Protein AF-A0A843E149-F1 (afdb_monomer_lite)

Radius of gyration: 18.18 Å; chains: 1; bounding box: 48×28×53 Å

Sequence (91 aa):
RQGETLCSKFISEVAEINARGMHSLVCAYNPDCVVLDGPLAREYADLLIGDFGGYLRMPEVCVTELDGNAPLLGAGAYAFSSILEGNCRAL

Secondary structure (DSSP, 8-state):
-HHHHHHHHHHHHHHHHHHHHHHHHHHHH--SEEEE-SHHHHHHHHHHS----SSSPPPEEEE-SSTT-HHHHHHHHHHHHHHHTT-----

Foldseek 3Di:
DVVVVVVLVVLVVQQVVVLVVQVVCCVVPVDQEDEDEDDCCVPPVVSRHHDNDDPDDHHHYYYDPCNRCVVVVVVVVVVVVCVVVVVDDDD

Structure (mmCIF, N/CA/C/O backbone):
data_AF-A0A843E149-F1
#
_entry.id   AF-A0A843E149-F1
#
loop_
_atom_site.group_PDB
_atom_site.id
_atom_site.type_symbol
_atom_site.label_atom_id
_atom_site.label_alt_id
_atom_site.label_comp_id
_atom_site.label_asym_id
_atom_site.label_entity_id
_atom_site.label_seq_id
_atom_site.pdbx_PDB_ins_code
_atom_site.Cartn_x
_atom_site.Cartn_y
_atom_site.Cartn_z
_atom_site.occupancy
_atom_site.B_iso_or_equiv
_atom_site.auth_seq_id
_atom_site.auth_comp_id
_atom_site.auth_asym_id
_atom_site.auth_atom_id
_atom_site.pdbx_PDB_model_num
ATOM 1 N N . ARG A 1 1 ? -11.100 -9.300 28.681 1.00 52.19 1 ARG A N 1
ATOM 2 C CA . ARG A 1 1 ? -11.805 -8.081 29.149 1.00 52.19 1 ARG A CA 1
ATOM 3 C C . ARG A 1 1 ? -10.957 -6.804 29.101 1.00 52.19 1 ARG A C 1
ATOM 5 O O . ARG A 1 1 ? -11.308 -5.969 28.292 1.00 52.19 1 ARG A O 1
ATOM 12 N N . GLN A 1 2 ? -9.872 -6.598 29.871 1.00 51.19 2 GLN A N 1
ATOM 13 C CA . GLN A 1 2 ? -9.047 -5.368 29.708 1.00 51.19 2 GLN A CA 1
ATOM 14 C C . GLN A 1 2 ? -8.114 -5.380 28.476 1.00 51.19 2 GLN A C 1
ATOM 16 O O . GLN A 1 2 ? -7.837 -4.328 27.913 1.00 51.19 2 GLN A O 1
ATOM 21 N N . GLY A 1 3 ? -7.654 -6.555 28.027 1.00 62.25 3 GLY A N 1
ATOM 22 C CA . GLY A 1 3 ? -6.819 -6.669 26.819 1.00 62.25 3 GLY A CA 1
ATOM 23 C C . GLY A 1 3 ? -7.569 -6.375 25.513 1.00 62.25 3 GLY A C 1
ATOM 24 O O . GLY A 1 3 ? -7.018 -5.741 24.622 1.00 62.25 3 GLY A O 1
ATOM 25 N N . GLU A 1 4 ? -8.849 -6.753 25.422 1.00 70.56 4 GLU A N 1
ATOM 26 C CA . GLU A 1 4 ? -9.687 -6.504 24.233 1.00 70.56 4 GLU A CA 1
ATOM 27 C C . GLU A 1 4 ? -9.889 -5.010 23.967 1.00 70.56 4 GLU A C 1
ATOM 29 O O . GLU A 1 4 ? -9.850 -4.574 22.820 1.00 70.56 4 GLU A O 1
ATOM 34 N N . THR A 1 5 ? -10.043 -4.202 25.018 1.00 82.81 5 THR A N 1
ATOM 35 C CA . THR A 1 5 ? -10.209 -2.750 24.887 1.00 82.81 5 THR A CA 1
ATOM 36 C C . THR A 1 5 ? -8.923 -2.036 24.491 1.00 82.81 5 THR A C 1
ATOM 38 O O . THR A 1 5 ? -9.000 -1.021 23.804 1.00 82.81 5 THR A O 1
ATOM 41 N N . LEU A 1 6 ? -7.747 -2.539 24.882 1.00 91.56 6 LEU A N 1
ATOM 42 C CA . LEU A 1 6 ? -6.474 -1.971 24.430 1.00 91.56 6 LEU A CA 1
ATOM 43 C C . LEU A 1 6 ? -6.196 -2.321 22.966 1.00 91.56 6 LEU A C 1
ATOM 45 O O . LEU A 1 6 ? -5.868 -1.428 22.190 1.00 91.56 6 LEU A O 1
ATOM 49 N N . CYS A 1 7 ? -6.375 -3.588 22.579 1.00 88.75 7 CYS A N 1
ATOM 50 C CA . CYS A 1 7 ? -6.190 -4.013 21.192 1.00 88.75 7 CYS A CA 1
ATOM 51 C C . CYS A 1 7 ? -7.139 -3.270 20.249 1.00 88.75 7 CYS A C 1
ATOM 53 O O . CYS A 1 7 ? -6.703 -2.760 19.225 1.00 88.75 7 CYS A O 1
ATOM 55 N N . SER A 1 8 ? -8.416 -3.138 20.617 1.00 88.25 8 SER A N 1
ATOM 56 C CA . SER A 1 8 ? -9.387 -2.397 19.807 1.00 88.25 8 SER A CA 1
ATOM 57 C C . SER A 1 8 ? -8.999 -0.925 19.636 1.00 88.25 8 SER A C 1
ATOM 59 O O . SER A 1 8 ? -9.059 -0.412 18.521 1.00 88.25 8 SER A O 1
ATOM 61 N N . LYS A 1 9 ? -8.530 -0.262 20.703 1.00 91.00 9 LYS A N 1
ATOM 62 C CA . LYS A 1 9 ? -8.020 1.114 20.608 1.00 91.00 9 LYS A CA 1
ATOM 63 C C . LYS A 1 9 ? -6.810 1.204 19.690 1.00 91.00 9 LYS A C 1
ATOM 65 O O . LYS A 1 9 ? -6.773 2.071 18.833 1.00 91.00 9 LYS A O 1
ATOM 70 N N . PHE A 1 10 ? -5.850 0.297 19.842 1.00 92.06 10 PHE A N 1
ATOM 71 C CA . PHE A 1 10 ? -4.661 0.280 18.997 1.00 92.06 10 PHE A CA 1
ATOM 72 C C . PHE A 1 10 ? -5.017 0.138 17.512 1.00 92.06 10 PHE A C 1
ATOM 74 O O . PHE A 1 10 ? -4.548 0.927 16.700 1.00 92.06 10 PHE A O 1
ATOM 81 N N . ILE A 1 11 ? -5.879 -0.823 17.165 1.00 90.88 11 ILE A N 1
ATOM 82 C CA . ILE A 1 11 ? -6.317 -1.026 15.779 1.00 90.88 11 ILE A CA 1
ATOM 83 C C . ILE A 1 11 ? -7.040 0.214 15.245 1.00 90.88 11 ILE A C 1
ATOM 85 O O . ILE A 1 11 ? -6.741 0.649 14.140 1.00 90.88 11 ILE A O 1
ATOM 89 N N . SER A 1 12 ? -7.916 0.832 16.044 1.00 90.38 12 SER A N 1
ATOM 90 C CA . SER A 1 12 ? -8.608 2.069 15.658 1.00 90.38 12 SER A CA 1
ATOM 91 C C . SER A 1 12 ? -7.637 3.208 15.333 1.00 90.38 12 SER A C 1
ATOM 93 O O . SER A 1 12 ? -7.811 3.891 14.329 1.00 90.38 12 SER A O 1
ATOM 95 N N . GLU A 1 13 ? -6.608 3.406 16.158 1.00 92.75 13 GLU A N 1
ATOM 96 C CA . GLU A 1 13 ? -5.602 4.454 15.944 1.00 92.75 13 GLU A CA 1
ATOM 97 C C . GLU A 1 13 ? -4.758 4.174 14.692 1.00 92.75 13 GLU A C 1
ATOM 99 O O . GLU A 1 13 ? -4.510 5.071 13.887 1.00 92.75 13 GLU A O 1
ATOM 104 N N . VAL A 1 14 ? -4.350 2.917 14.480 1.00 93.12 14 VAL A N 1
ATOM 105 C CA . VAL A 1 14 ? -3.613 2.514 13.271 1.00 93.12 14 VAL A CA 1
ATOM 106 C C . VAL A 1 14 ? -4.456 2.744 12.016 1.00 93.12 14 VAL A C 1
ATOM 108 O O . VAL A 1 14 ? -3.960 3.305 11.037 1.00 93.12 14 VAL A O 1
ATOM 111 N N . ALA A 1 15 ? -5.731 2.362 12.057 1.00 90.19 15 ALA A N 1
ATOM 112 C CA . ALA A 1 15 ? -6.667 2.552 10.961 1.00 90.19 15 ALA A CA 1
ATOM 113 C C . ALA A 1 15 ? -6.853 4.038 10.617 1.00 90.19 15 ALA A C 1
ATOM 115 O O . ALA A 1 15 ? -6.834 4.405 9.442 1.00 90.19 15 ALA A O 1
ATOM 116 N N . GLU A 1 16 ? -6.959 4.909 11.626 1.00 90.81 16 G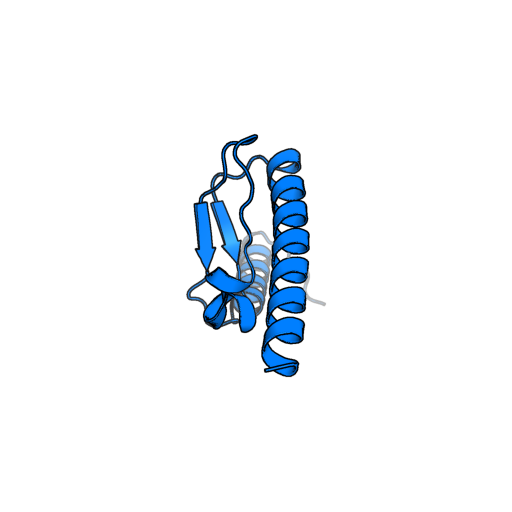LU A N 1
ATOM 117 C CA . GLU A 1 16 ? -7.075 6.356 11.426 1.00 90.81 16 GLU A CA 1
ATOM 118 C C . GLU A 1 16 ? -5.798 6.967 10.827 1.00 90.81 16 GLU A C 1
ATOM 120 O O . GLU A 1 16 ? -5.865 7.793 9.910 1.00 90.81 16 GLU A O 1
ATOM 125 N N . ILE A 1 17 ? -4.620 6.544 11.293 1.00 92.25 17 ILE A N 1
ATOM 126 C CA . ILE A 1 17 ? -3.335 6.989 10.736 1.00 92.25 17 ILE A CA 1
ATOM 127 C C . ILE A 1 17 ? -3.234 6.604 9.255 1.00 92.25 17 ILE A C 1
ATOM 129 O O . IL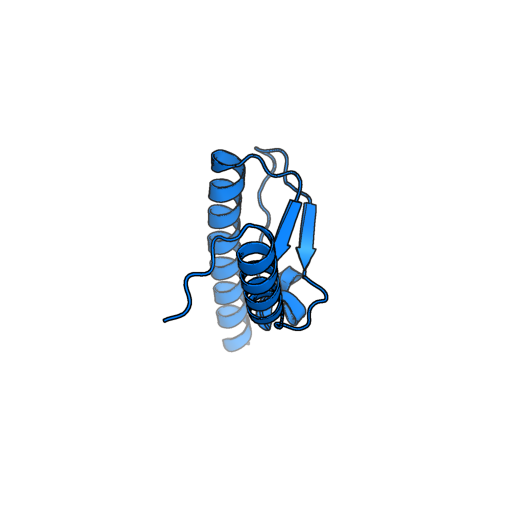E A 1 17 ? -2.918 7.454 8.416 1.00 92.25 17 ILE A O 1
ATOM 133 N N . ASN A 1 18 ? -3.559 5.355 8.919 1.00 92.19 18 ASN A N 1
ATOM 134 C CA . ASN A 1 18 ? -3.552 4.878 7.537 1.00 92.19 18 ASN A CA 1
ATOM 135 C C . ASN A 1 18 ? -4.586 5.620 6.678 1.00 92.19 18 ASN A C 1
ATOM 137 O O . ASN A 1 18 ? -4.284 5.988 5.541 1.00 92.19 18 ASN A O 1
ATOM 141 N N . ALA A 1 19 ? -5.764 5.933 7.230 1.00 89.75 19 ALA A N 1
ATOM 142 C CA . ALA A 1 19 ? -6.789 6.710 6.541 1.00 89.75 19 ALA A CA 1
ATOM 143 C C . ALA A 1 19 ? -6.315 8.124 6.163 1.00 89.75 19 ALA A C 1
ATOM 145 O O . ALA A 1 19 ? -6.552 8.593 5.044 1.00 89.75 19 ALA A O 1
ATOM 146 N N . ARG A 1 20 ? -5.581 8.796 7.057 1.00 90.25 20 ARG A N 1
ATOM 147 C CA . ARG A 1 20 ? -4.969 10.109 6.779 1.00 90.25 20 ARG A CA 1
ATOM 148 C C . ARG A 1 20 ? -3.832 10.016 5.756 1.00 90.25 20 ARG A C 1
ATOM 150 O O . ARG A 1 20 ? -3.696 10.895 4.899 1.00 90.25 20 ARG A O 1
ATOM 157 N N . GLY A 1 21 ? -3.036 8.947 5.813 1.00 91.25 21 GLY A N 1
ATOM 158 C CA . GLY A 1 21 ? -1.999 8.666 4.817 1.00 91.25 21 GLY A CA 1
ATOM 159 C C . GLY A 1 21 ? -2.590 8.501 3.416 1.00 91.25 21 GLY A C 1
ATOM 160 O O . GLY A 1 21 ? -2.138 9.142 2.469 1.00 91.25 21 GLY A O 1
ATOM 161 N N . MET A 1 22 ? -3.672 7.733 3.301 1.00 90.81 22 MET A N 1
ATOM 162 C CA . MET A 1 22 ? -4.384 7.530 2.039 1.00 90.81 22 MET A CA 1
ATOM 163 C C . MET A 1 22 ? -4.981 8.820 1.480 1.00 90.81 22 MET A C 1
ATOM 165 O O . MET A 1 22 ? -4.803 9.088 0.296 1.00 90.81 22 MET A O 1
ATOM 169 N N . HIS A 1 23 ? -5.592 9.675 2.306 1.00 91.00 23 HIS A N 1
ATOM 170 C CA . HIS A 1 23 ? -6.015 11.006 1.845 1.00 91.00 23 HIS A CA 1
ATOM 171 C C . HIS A 1 23 ? -4.865 11.815 1.265 1.00 91.00 23 HIS A C 1
ATOM 173 O O . HIS A 1 23 ? -5.027 12.473 0.243 1.00 91.00 23 HIS A O 1
ATOM 179 N N . SER A 1 24 ? -3.702 11.768 1.915 1.00 92.12 24 SER A N 1
ATOM 180 C CA . SER A 1 24 ? -2.526 12.495 1.442 1.00 92.12 24 SER A CA 1
ATOM 181 C C . SER A 1 24 ? -2.105 12.005 0.053 1.00 92.12 24 SER A C 1
ATOM 183 O O . SER A 1 24 ? -1.813 12.825 -0.816 1.00 92.12 24 SER A O 1
ATOM 185 N N . LEU A 1 25 ? -2.154 10.690 -0.192 1.00 92.94 25 LEU A N 1
ATOM 186 C CA . LEU A 1 25 ? -1.901 10.107 -1.513 1.00 92.94 25 LEU A CA 1
ATOM 187 C C . LEU A 1 25 ? -2.963 10.519 -2.540 1.00 92.94 25 LEU A C 1
ATOM 189 O O . LEU A 1 25 ? -2.613 10.907 -3.654 1.00 92.94 25 LEU A O 1
ATOM 193 N N . VAL A 1 26 ? -4.246 10.486 -2.168 1.00 92.56 26 VAL A N 1
ATOM 194 C CA . VAL A 1 26 ? -5.356 10.881 -3.050 1.00 92.56 26 VAL A CA 1
ATOM 195 C C . VAL A 1 26 ? -5.248 12.349 -3.450 1.00 92.56 26 VAL A C 1
ATOM 197 O O . VAL A 1 26 ? -5.324 12.664 -4.633 1.00 92.56 26 VAL A O 1
ATOM 200 N N . CYS A 1 27 ? -4.994 13.244 -2.496 1.00 92.56 27 CYS A N 1
ATOM 201 C CA . CYS A 1 27 ? -4.804 14.667 -2.765 1.00 92.56 27 CYS A CA 1
ATOM 202 C C . CYS A 1 27 ? -3.585 14.947 -3.654 1.00 92.56 27 CYS A C 1
ATOM 204 O O . CYS A 1 27 ? -3.631 15.861 -4.474 1.00 92.56 27 CYS A O 1
ATOM 206 N N . ALA A 1 28 ? -2.492 14.200 -3.477 1.00 95.88 28 ALA A N 1
ATOM 207 C CA . ALA A 1 28 ? -1.249 14.439 -4.206 1.00 95.88 28 ALA A CA 1
ATOM 208 C C . ALA A 1 28 ? -1.266 13.872 -5.633 1.00 95.88 28 ALA A C 1
ATOM 210 O O . ALA A 1 28 ? -0.710 14.491 -6.539 1.00 95.88 28 ALA A O 1
ATOM 211 N N . TYR A 1 29 ? -1.882 12.704 -5.829 1.00 95.88 29 TYR A N 1
ATOM 212 C CA . TYR A 1 29 ? -1.745 11.936 -7.069 1.00 95.88 29 TYR A CA 1
ATOM 213 C C . TYR A 1 29 ? -3.066 11.666 -7.798 1.00 95.88 29 TYR A C 1
ATOM 215 O O . TYR A 1 29 ? -3.013 11.278 -8.961 1.00 95.88 29 TYR A O 1
ATOM 223 N N . ASN A 1 30 ? -4.225 11.861 -7.153 1.00 94.38 30 ASN A N 1
ATOM 224 C CA . ASN A 1 30 ? -5.554 11.497 -7.666 1.00 94.38 30 ASN A CA 1
ATOM 225 C C . ASN A 1 30 ? -5.559 10.139 -8.410 1.00 94.38 30 ASN A C 1
ATOM 227 O O . ASN A 1 30 ? -5.886 10.091 -9.598 1.00 94.38 30 ASN A O 1
ATOM 231 N N . PRO A 1 31 ? -5.117 9.050 -7.752 1.00 95.44 31 PRO A N 1
ATOM 232 C CA . PRO A 1 31 ? -4.963 7.766 -8.414 1.00 95.44 31 PRO A CA 1
ATOM 233 C C . PRO A 1 31 ? -6.327 7.131 -8.702 1.00 95.44 31 PRO A C 1
ATOM 235 O O . PRO A 1 31 ? -7.286 7.336 -7.960 1.00 95.44 31 PRO A O 1
ATOM 238 N N . ASP A 1 32 ? -6.392 6.293 -9.735 1.00 95.25 32 ASP A N 1
ATOM 239 C CA . ASP A 1 32 ? -7.551 5.419 -9.955 1.00 95.25 32 ASP A CA 1
ATOM 240 C C . ASP A 1 32 ? -7.532 4.208 -9.004 1.00 95.25 32 ASP A C 1
ATOM 242 O O . ASP A 1 32 ? -8.584 3.723 -8.587 1.00 95.25 32 ASP A O 1
ATOM 246 N N . CYS A 1 33 ?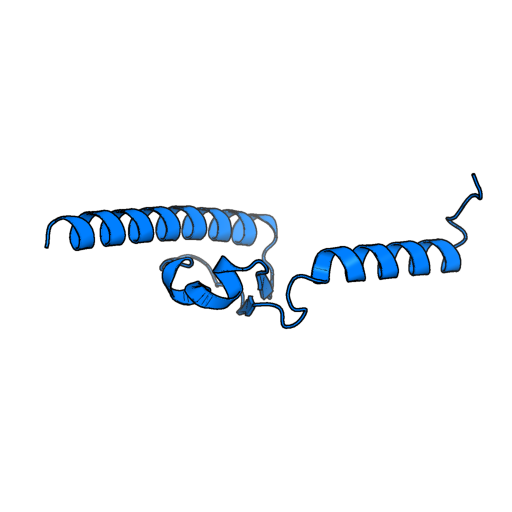 -6.334 3.742 -8.629 1.00 94.00 33 CYS A N 1
ATOM 247 C CA . CYS A 1 33 ? -6.121 2.572 -7.783 1.00 94.00 33 CYS A CA 1
ATOM 248 C C . CYS A 1 33 ? -4.900 2.747 -6.866 1.00 94.00 33 CYS A C 1
ATOM 250 O O . CYS A 1 33 ? -3.893 3.345 -7.255 1.00 94.00 33 CYS A O 1
ATOM 252 N N . VAL A 1 34 ? -4.984 2.195 -5.655 1.00 92.62 34 VAL A N 1
ATOM 253 C CA . VAL A 1 34 ? -3.872 2.029 -4.719 1.00 92.62 34 VAL A CA 1
ATOM 254 C C . VAL A 1 34 ? -3.700 0.546 -4.409 1.00 92.62 34 VAL A C 1
ATOM 256 O O . VAL A 1 34 ? -4.601 -0.102 -3.879 1.00 92.62 34 VAL A O 1
ATOM 259 N N . VAL A 1 35 ? -2.509 0.030 -4.709 1.00 93.31 35 VAL A N 1
ATOM 260 C CA . VAL A 1 35 ? -2.134 -1.358 -4.432 1.00 93.31 35 VAL A CA 1
ATOM 261 C C . VAL A 1 35 ? -1.361 -1.422 -3.121 1.00 93.31 35 VAL A C 1
ATOM 263 O O . VAL A 1 35 ? -0.361 -0.724 -2.946 1.00 93.31 35 VAL A O 1
ATOM 266 N N . LEU A 1 36 ? -1.803 -2.282 -2.213 1.00 92.00 36 LEU A N 1
ATOM 267 C CA . LEU A 1 36 ? -1.141 -2.568 -0.949 1.00 92.00 36 LEU A CA 1
ATOM 268 C C . LEU A 1 36 ? -0.401 -3.902 -1.023 1.00 92.00 36 LEU A C 1
ATOM 270 O O . LEU A 1 36 ? -0.847 -4.852 -1.665 1.00 92.00 36 LEU A O 1
ATOM 274 N N . ASP A 1 37 ? 0.724 -3.977 -0.324 1.00 91.25 37 ASP A N 1
ATOM 275 C CA . ASP A 1 37 ? 1.501 -5.201 -0.147 1.00 91.25 37 ASP A CA 1
ATOM 276 C C . ASP A 1 37 ? 2.016 -5.274 1.294 1.00 91.25 37 ASP A C 1
ATOM 278 O O . ASP A 1 37 ? 1.941 -4.313 2.065 1.00 91.25 37 ASP A O 1
ATOM 282 N N . GLY A 1 38 ? 2.553 -6.429 1.656 1.00 90.06 38 GLY A N 1
ATOM 283 C CA . GLY A 1 38 ? 3.088 -6.722 2.970 1.00 90.06 38 GLY A CA 1
ATOM 284 C C . GLY A 1 38 ? 2.184 -7.658 3.771 1.00 90.06 38 GLY A C 1
ATOM 285 O O . GLY A 1 38 ? 0.977 -7.750 3.538 1.00 90.06 38 GLY A O 1
ATOM 286 N N . PRO A 1 39 ? 2.759 -8.377 4.747 1.00 90.19 39 PRO A N 1
ATOM 287 C CA . PRO A 1 39 ? 2.071 -9.451 5.458 1.00 90.19 39 PRO A CA 1
ATOM 288 C C . PRO A 1 39 ? 0.788 -8.982 6.148 1.00 90.19 39 PRO A C 1
ATOM 290 O O . PRO A 1 39 ? -0.224 -9.667 6.070 1.00 90.19 39 PRO A O 1
ATOM 293 N N . LEU A 1 40 ? 0.798 -7.790 6.751 1.00 90.38 40 LEU A N 1
ATOM 294 C CA . LEU A 1 40 ? -0.379 -7.292 7.455 1.00 90.38 40 LEU A CA 1
ATOM 295 C C . LEU A 1 40 ? -1.492 -6.820 6.514 1.00 90.38 40 LEU A C 1
ATOM 297 O O . LEU A 1 40 ? -2.656 -7.044 6.813 1.00 90.38 40 LEU A O 1
ATOM 301 N N . ALA A 1 41 ? -1.160 -6.200 5.378 1.00 89.94 41 ALA A N 1
ATOM 302 C CA . ALA A 1 41 ? -2.168 -5.807 4.395 1.00 89.94 41 ALA A CA 1
ATOM 303 C C . ALA A 1 41 ? -2.838 -7.039 3.766 1.00 89.94 41 ALA A C 1
ATOM 305 O O . ALA A 1 41 ? -4.033 -7.029 3.508 1.00 89.94 41 ALA A O 1
ATOM 306 N N . ARG A 1 42 ? -2.088 -8.128 3.568 1.00 87.50 42 ARG A N 1
ATOM 307 C CA . ARG A 1 42 ? -2.625 -9.367 2.987 1.00 87.50 42 ARG A CA 1
ATOM 308 C C . ARG A 1 42 ? -3.581 -10.120 3.898 1.00 87.50 42 ARG A C 1
ATOM 310 O O . ARG A 1 42 ? -4.535 -10.704 3.401 1.00 87.50 42 ARG A O 1
ATOM 317 N N . GLU A 1 43 ? -3.333 -10.108 5.202 1.00 89.75 43 GLU A N 1
ATOM 318 C CA . GLU A 1 43 ? -4.163 -10.848 6.157 1.00 89.75 43 GLU A CA 1
ATOM 319 C C . GLU A 1 43 ? -5.212 -9.983 6.869 1.00 89.75 43 GLU A C 1
ATOM 321 O O . GLU A 1 43 ? -6.241 -10.508 7.280 1.00 89.75 43 GLU A O 1
ATOM 326 N N . TYR A 1 44 ? -4.963 -8.677 7.022 1.00 89.75 44 TYR A N 1
ATOM 327 C CA . TYR A 1 44 ? -5.728 -7.793 7.913 1.00 89.75 44 TYR A CA 1
ATOM 328 C C . TYR A 1 44 ? -6.016 -6.412 7.295 1.00 89.75 44 TYR A C 1
ATOM 330 O O . TYR A 1 44 ? -6.097 -5.417 8.020 1.00 89.75 44 TYR A O 1
ATOM 338 N N . ALA A 1 45 ? -6.126 -6.301 5.963 1.00 85.19 45 ALA A N 1
ATOM 339 C CA . ALA A 1 45 ? -6.422 -5.023 5.296 1.00 85.19 45 ALA A CA 1
ATOM 340 C C . ALA A 1 45 ? -7.680 -4.338 5.852 1.00 85.19 45 ALA A C 1
ATOM 342 O O . ALA A 1 45 ? -7.680 -3.128 6.053 1.00 85.19 45 ALA A O 1
ATOM 343 N N . ASP A 1 46 ? -8.722 -5.109 6.148 1.00 84.12 46 ASP A N 1
ATOM 344 C CA . ASP A 1 46 ? -9.980 -4.638 6.731 1.00 84.12 46 ASP A CA 1
ATOM 345 C C . ASP A 1 46 ? -9.806 -3.996 8.117 1.00 84.12 46 ASP A C 1
ATOM 347 O O . ASP A 1 46 ? -10.546 -3.083 8.475 1.00 84.12 46 ASP A O 1
ATOM 351 N N . LEU A 1 47 ? -8.808 -4.437 8.888 1.00 85.88 47 LEU A N 1
ATOM 352 C CA . LEU A 1 47 ? -8.487 -3.873 10.202 1.00 85.88 47 LEU A CA 1
ATOM 353 C C . LEU A 1 47 ? -7.557 -2.661 10.117 1.00 85.88 47 LEU A C 1
ATOM 355 O O . LEU A 1 47 ? -7.564 -1.812 11.006 1.00 85.88 47 LEU A O 1
ATOM 359 N N . LEU A 1 48 ? -6.715 -2.601 9.086 1.00 82.31 48 LEU A N 1
ATOM 360 C CA . LEU A 1 48 ? -5.696 -1.562 8.940 1.00 82.31 48 LEU A CA 1
ATOM 361 C C . LEU A 1 48 ? -6.166 -0.362 8.132 1.00 82.31 48 LEU A C 1
ATOM 363 O O . LEU A 1 48 ? -5.538 0.694 8.199 1.00 82.31 48 LEU A O 1
ATOM 367 N N . ILE A 1 49 ? -7.229 -0.518 7.355 1.00 78.88 49 ILE A N 1
ATOM 368 C CA . ILE A 1 49 ? -7.742 0.517 6.478 1.00 78.88 49 ILE A CA 1
ATOM 369 C C . ILE A 1 49 ? -9.048 1.026 7.073 1.00 78.88 49 ILE A C 1
ATOM 371 O O . ILE A 1 49 ? -10.102 0.413 6.927 1.00 78.88 49 ILE A O 1
ATOM 375 N N . GLY A 1 50 ? -8.949 2.138 7.802 1.00 73.25 50 GLY A N 1
ATOM 376 C CA . GLY A 1 50 ? -10.107 2.782 8.411 1.00 73.25 50 GLY A CA 1
ATOM 377 C C . GLY A 1 50 ? -11.047 3.411 7.387 1.00 73.25 50 GLY A C 1
ATOM 378 O O . GLY A 1 50 ? -10.736 3.517 6.201 1.00 73.25 50 GLY A O 1
ATOM 379 N N . ASP A 1 51 ? -12.193 3.884 7.876 1.00 76.50 51 ASP A N 1
ATOM 380 C CA . ASP A 1 51 ? -13.084 4.731 7.088 1.00 76.50 51 ASP A CA 1
ATOM 381 C C . ASP A 1 51 ? -12.339 6.000 6.646 1.00 76.50 51 ASP A C 1
ATOM 383 O O . ASP A 1 51 ? -11.809 6.762 7.459 1.00 76.50 51 ASP A O 1
ATOM 387 N N . PHE A 1 52 ? -12.301 6.221 5.338 1.00 74.44 52 PHE A N 1
ATOM 388 C CA . PHE A 1 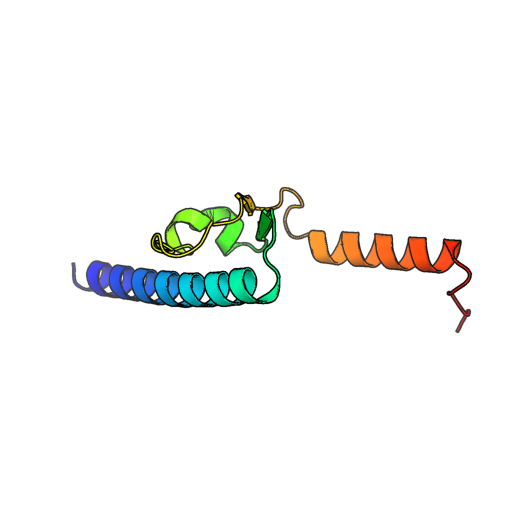52 ? -11.685 7.391 4.728 1.00 74.44 52 PHE A CA 1
ATOM 389 C C . PHE A 1 52 ? -12.636 8.594 4.677 1.00 74.44 52 PHE A C 1
ATOM 391 O O . PHE A 1 52 ? -12.278 9.642 4.158 1.00 74.44 52 PHE A O 1
ATOM 398 N N . GLY A 1 53 ? -13.857 8.493 5.193 1.00 70.06 53 GLY A N 1
ATOM 399 C CA . GLY A 1 53 ? -14.834 9.568 5.079 1.00 70.06 53 GLY A CA 1
ATOM 400 C C . GLY A 1 53 ? -15.228 9.872 3.623 1.00 70.06 53 GLY A C 1
ATOM 401 O O . GLY A 1 53 ? -14.704 9.329 2.655 1.00 70.06 53 GLY A O 1
ATOM 402 N N . GLY A 1 54 ? -16.223 10.745 3.454 1.00 72.44 54 GLY A N 1
ATOM 403 C CA . GLY A 1 54 ? -16.885 10.970 2.159 1.00 72.44 54 GLY A CA 1
ATOM 404 C C . GLY A 1 54 ? -16.439 12.211 1.383 1.00 72.44 54 GLY A C 1
ATOM 405 O O . GLY A 1 54 ? -17.140 12.620 0.462 1.00 72.44 54 GLY A O 1
ATOM 406 N N . TYR A 1 55 ? -15.346 12.872 1.775 1.00 75.50 55 TYR A N 1
ATOM 407 C CA . TYR A 1 55 ? -14.999 14.193 1.228 1.00 75.50 55 TYR A CA 1
ATOM 408 C C . TYR A 1 55 ? -14.254 14.140 -0.112 1.00 75.50 55 TYR A C 1
ATOM 410 O O . TYR A 1 55 ? -14.228 15.140 -0.828 1.00 75.50 55 TYR A O 1
ATOM 418 N N . LEU A 1 56 ? -13.668 12.993 -0.466 1.00 79.50 56 LEU A N 1
ATOM 419 C CA . LEU A 1 56 ? -12.942 12.776 -1.718 1.00 79.50 56 LEU A CA 1
ATOM 420 C C . LEU A 1 56 ? -13.424 11.496 -2.398 1.00 79.50 56 LEU A C 1
ATOM 422 O O . LEU A 1 56 ? -13.843 10.543 -1.740 1.00 79.50 56 LEU A O 1
ATOM 426 N N . ARG A 1 57 ? -13.342 11.461 -3.734 1.00 84.75 57 ARG A N 1
ATOM 427 C CA . ARG A 1 57 ? -13.521 10.213 -4.479 1.00 84.75 57 ARG A CA 1
ATOM 428 C C . ARG A 1 57 ? -12.3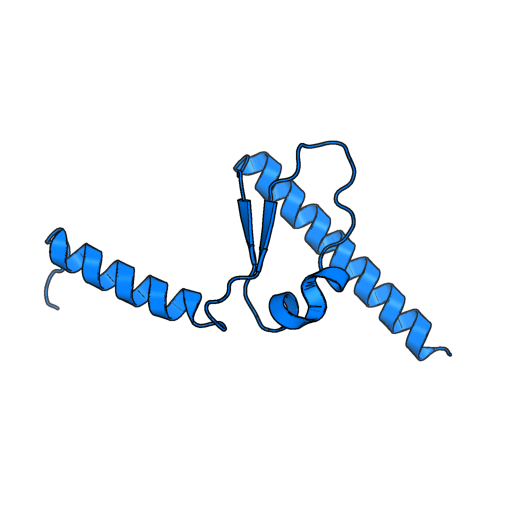77 9.280 -4.098 1.00 84.75 57 ARG A C 1
ATOM 430 O O . ARG A 1 57 ? -11.223 9.589 -4.382 1.00 84.75 57 ARG A O 1
ATOM 437 N N . MET A 1 58 ? -12.707 8.156 -3.475 1.00 86.94 58 MET A N 1
ATOM 438 C CA . MET A 1 58 ? -11.699 7.171 -3.108 1.00 86.94 58 MET A CA 1
ATOM 439 C C . MET A 1 58 ? -11.289 6.329 -4.324 1.00 86.94 58 MET A C 1
ATOM 441 O O . MET A 1 58 ? -12.165 5.949 -5.111 1.00 86.94 58 MET A O 1
ATOM 445 N N . PRO A 1 59 ? -9.983 6.050 -4.494 1.00 90.94 59 PRO A N 1
ATOM 446 C CA . PRO A 1 59 ? -9.500 5.080 -5.464 1.00 90.94 59 PRO A CA 1
ATOM 447 C C . PRO A 1 59 ? -9.992 3.680 -5.109 1.00 90.94 59 PRO A C 1
ATOM 449 O O . PRO A 1 59 ? -10.368 3.400 -3.967 1.00 90.94 59 PRO A O 1
ATOM 452 N N . GLU A 1 60 ? -9.915 2.777 -6.079 1.00 91.69 60 GLU A N 1
ATOM 453 C CA . GLU A 1 60 ? -9.935 1.353 -5.769 1.00 91.69 60 GLU A CA 1
ATOM 454 C C . GLU A 1 60 ? -8.739 1.020 -4.864 1.00 91.69 60 GLU A C 1
ATOM 456 O O . GLU A 1 60 ? -7.622 1.469 -5.118 1.00 91.69 60 GLU A O 1
ATOM 461 N N . VAL A 1 61 ? -8.960 0.258 -3.793 1.00 89.81 61 VAL A N 1
ATOM 462 C CA . VAL A 1 61 ? -7.876 -0.222 -2.929 1.00 89.81 61 VAL A CA 1
ATOM 463 C C . VAL A 1 61 ? -7.835 -1.734 -3.027 1.00 89.81 61 VAL A C 1
ATOM 465 O O . VAL A 1 61 ? -8.811 -2.402 -2.689 1.00 89.81 61 VAL A O 1
ATOM 468 N N . CYS A 1 62 ? -6.712 -2.271 -3.491 1.00 91.56 62 CYS A N 1
ATOM 469 C CA . CYS A 1 62 ? -6.525 -3.706 -3.651 1.00 91.56 62 CYS A CA 1
ATOM 470 C C . CYS A 1 62 ? -5.226 -4.169 -2.995 1.00 91.56 62 CYS A C 1
ATOM 472 O O . CYS A 1 62 ? -4.307 -3.388 -2.751 1.00 91.56 62 CYS A O 1
ATOM 474 N N . VAL A 1 63 ? -5.156 -5.460 -2.690 1.00 91.62 63 VAL A N 1
ATOM 475 C CA . VAL A 1 63 ? -3.949 -6.103 -2.176 1.00 91.62 63 VAL A CA 1
ATOM 476 C C . VAL A 1 63 ? -3.316 -6.897 -3.309 1.00 91.62 63 VAL A C 1
ATOM 478 O O . VAL A 1 63 ? -4.012 -7.595 -4.042 1.00 91.62 63 VAL A O 1
ATOM 481 N N . THR A 1 64 ? -2.001 -6.789 -3.466 1.00 91.06 64 THR A N 1
ATOM 482 C CA . THR A 1 64 ? -1.284 -7.507 -4.521 1.00 91.06 64 THR A CA 1
ATOM 483 C C . THR A 1 64 ? -1.284 -9.023 -4.314 1.00 91.06 64 THR A C 1
ATOM 485 O O . THR A 1 64 ? -1.095 -9.527 -3.206 1.00 91.06 64 THR A O 1
ATOM 488 N N . GLU A 1 65 ? -1.405 -9.760 -5.418 1.00 91.00 65 GLU A N 1
ATOM 489 C CA . GLU A 1 65 ? -1.305 -11.225 -5.460 1.00 91.00 65 GLU A CA 1
ATOM 490 C C . GLU A 1 65 ? 0.147 -11.718 -5.602 1.00 91.00 65 GLU A C 1
ATOM 492 O O . GLU A 1 65 ? 0.402 -12.915 -5.697 1.00 91.00 65 GLU A O 1
ATOM 497 N N . LEU A 1 66 ? 1.130 -10.811 -5.601 1.00 92.81 66 LEU A N 1
ATOM 498 C CA . LEU A 1 66 ? 2.544 -11.142 -5.827 1.00 92.81 66 LEU A CA 1
ATOM 499 C C . LEU A 1 66 ? 3.247 -11.768 -4.612 1.00 92.81 66 LEU A C 1
ATOM 501 O O . LEU A 1 66 ? 4.463 -11.953 -4.632 1.00 92.81 66 LEU A O 1
ATOM 505 N N . ASP A 1 67 ? 2.502 -12.097 -3.560 1.00 89.88 67 ASP A N 1
ATOM 506 C CA . ASP A 1 67 ? 2.980 -12.805 -2.370 1.00 89.88 67 ASP A CA 1
ATOM 507 C C . ASP A 1 67 ? 4.230 -12.159 -1.720 1.00 89.88 67 ASP A C 1
ATOM 509 O O . ASP A 1 67 ? 5.154 -12.838 -1.280 1.00 89.88 67 ASP A O 1
ATOM 513 N N . GLY A 1 68 ? 4.294 -10.821 -1.695 1.00 89.88 68 GLY A N 1
ATOM 514 C CA . GLY A 1 68 ? 5.441 -10.067 -1.168 1.00 89.88 68 GLY A CA 1
ATOM 515 C C . GLY A 1 68 ? 6.662 -10.015 -2.096 1.00 89.88 68 GLY A C 1
ATOM 516 O O . GLY A 1 68 ? 7.674 -9.402 -1.756 1.00 89.88 68 GLY A O 1
ATOM 517 N N . ASN A 1 69 ? 6.581 -10.614 -3.288 1.00 94.06 69 ASN A N 1
ATOM 518 C CA . ASN A 1 69 ? 7.644 -10.574 -4.292 1.00 94.06 69 ASN A CA 1
ATOM 519 C C . ASN A 1 69 ? 7.580 -9.331 -5.186 1.00 94.06 69 ASN A C 1
ATOM 521 O O . ASN A 1 69 ? 8.432 -9.185 -6.063 1.00 94.06 69 ASN A O 1
ATOM 525 N N . ALA A 1 70 ? 6.614 -8.425 -4.984 1.00 93.75 70 ALA A N 1
ATOM 526 C CA . ALA A 1 70 ? 6.477 -7.223 -5.806 1.00 93.75 70 ALA A CA 1
ATOM 527 C C . ALA A 1 70 ? 7.785 -6.404 -5.894 1.00 93.75 70 ALA A C 1
ATOM 529 O O . ALA A 1 70 ? 8.167 -6.047 -7.012 1.00 93.75 70 ALA A O 1
ATOM 530 N N . PRO A 1 71 ? 8.550 -6.182 -4.800 1.00 94.25 71 PRO A N 1
ATOM 531 C CA . PRO A 1 71 ? 9.828 -5.475 -4.890 1.00 94.25 71 PRO A CA 1
ATOM 532 C C . PRO A 1 71 ? 10.884 -6.224 -5.716 1.00 94.25 71 PRO A C 1
ATOM 534 O O . PRO A 1 71 ? 11.591 -5.611 -6.515 1.00 94.25 71 PRO A O 1
ATOM 537 N N . LEU A 1 72 ? 10.983 -7.550 -5.557 1.00 96.19 72 LEU A N 1
ATOM 538 C CA . LEU A 1 72 ? 11.962 -8.375 -6.275 1.00 96.19 72 LEU A CA 1
ATOM 539 C C . LEU A 1 72 ? 11.651 -8.432 -7.775 1.00 96.19 72 LEU A C 1
ATOM 541 O O . LEU A 1 72 ? 12.540 -8.244 -8.607 1.00 96.19 72 LEU A O 1
ATOM 545 N N . LEU A 1 73 ? 10.382 -8.651 -8.119 1.00 96.62 73 LEU A N 1
ATOM 546 C CA . LEU A 1 73 ? 9.911 -8.667 -9.502 1.00 96.62 73 LEU A CA 1
ATOM 547 C C . LEU A 1 73 ? 10.075 -7.293 -10.156 1.00 96.62 73 LEU A C 1
ATOM 549 O O . LEU A 1 73 ? 10.551 -7.212 -11.286 1.00 96.62 73 LEU A O 1
ATOM 553 N N . GLY A 1 74 ? 9.759 -6.216 -9.432 1.00 95.25 74 GLY A N 1
ATOM 554 C CA . GLY A 1 74 ? 9.972 -4.846 -9.893 1.00 95.25 74 GLY A CA 1
ATOM 555 C C . GLY A 1 74 ? 11.443 -4.549 -10.188 1.00 95.25 74 GLY A C 1
ATOM 556 O O . GL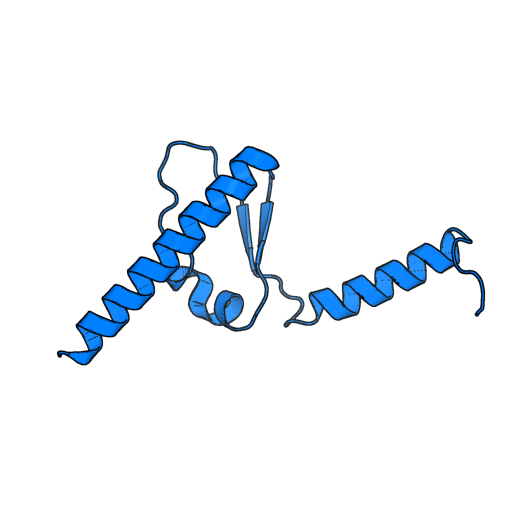Y A 1 74 ? 11.758 -4.001 -11.243 1.00 95.25 74 GLY A O 1
ATOM 557 N N . ALA A 1 75 ? 12.360 -4.975 -9.314 1.00 96.88 75 ALA A N 1
ATOM 558 C CA . ALA A 1 75 ? 13.797 -4.824 -9.539 1.00 96.88 75 ALA A CA 1
ATOM 559 C C . ALA A 1 75 ? 14.276 -5.599 -10.780 1.00 96.88 75 ALA A C 1
ATOM 561 O O . ALA A 1 75 ? 15.033 -5.062 -11.591 1.00 96.88 75 ALA A O 1
ATOM 562 N N . GLY A 1 76 ? 13.803 -6.837 -10.960 1.00 97.25 76 GLY A N 1
ATOM 563 C CA . GLY A 1 76 ? 14.107 -7.643 -12.144 1.00 97.25 76 GLY A CA 1
ATOM 564 C C . GLY A 1 76 ? 13.585 -7.011 -13.436 1.00 97.25 76 GLY A C 1
ATOM 565 O O . GLY A 1 76 ? 14.330 -6.892 -14.409 1.00 97.25 76 GLY A O 1
ATOM 566 N N . ALA A 1 77 ? 12.335 -6.541 -13.430 1.00 97.00 77 ALA A N 1
ATOM 567 C CA . ALA A 1 77 ? 11.729 -5.844 -14.561 1.00 97.00 77 ALA A CA 1
ATOM 568 C C . ALA A 1 77 ? 12.489 -4.555 -14.910 1.00 97.00 77 ALA A C 1
ATOM 570 O O . ALA A 1 77 ? 12.766 -4.301 -16.082 1.00 97.00 77 ALA A O 1
ATOM 571 N N . TYR A 1 78 ? 12.892 -3.779 -13.902 1.00 95.75 78 TYR A N 1
ATOM 572 C CA . TYR A 1 78 ? 13.668 -2.558 -14.100 1.00 95.75 78 TYR A CA 1
ATOM 573 C C . TYR A 1 78 ? 15.049 -2.834 -14.709 1.00 95.75 78 TYR A C 1
ATOM 575 O O . TYR A 1 78 ? 15.443 -2.174 -15.674 1.00 95.75 78 TYR A O 1
ATOM 583 N N . ALA A 1 79 ? 15.776 -3.829 -14.190 1.00 95.31 79 ALA A N 1
ATOM 584 C CA . ALA A 1 79 ? 17.070 -4.230 -14.737 1.00 95.31 79 ALA A CA 1
ATOM 585 C C . ALA A 1 79 ? 16.937 -4.703 -16.194 1.00 95.31 79 ALA A C 1
ATOM 587 O O . ALA A 1 79 ? 17.720 -4.296 -17.051 1.00 95.31 79 ALA A O 1
ATOM 588 N N . PHE A 1 80 ? 15.909 -5.504 -16.489 1.00 95.19 80 PHE A N 1
ATOM 589 C CA . PHE A 1 80 ? 15.619 -5.965 -17.845 1.00 95.19 80 PHE A CA 1
ATOM 590 C C . PHE A 1 80 ? 15.301 -4.802 -18.799 1.00 95.19 80 PHE A C 1
ATOM 592 O O . PHE A 1 80 ? 15.907 -4.721 -19.868 1.00 95.19 80 PHE A O 1
ATOM 599 N N . SER A 1 81 ? 14.435 -3.859 -18.400 1.00 94.69 81 SER A N 1
ATOM 600 C CA . SER A 1 81 ? 14.126 -2.656 -19.200 1.00 94.69 81 SER A CA 1
ATOM 601 C C . SER A 1 81 ? 15.376 -1.818 -19.460 1.00 94.69 81 SER A C 1
ATOM 603 O O . SER A 1 81 ? 15.641 -1.417 -20.590 1.00 94.69 81 SER A O 1
ATOM 605 N N . SER A 1 82 ? 16.213 -1.637 -18.436 1.00 91.94 82 SER A N 1
ATOM 606 C CA . SER A 1 82 ? 17.458 -0.867 -18.538 1.00 91.94 82 SER A CA 1
ATOM 607 C C . SER A 1 82 ? 18.451 -1.475 -19.536 1.00 91.94 82 SER A C 1
ATOM 609 O O . SER A 1 82 ? 19.172 -0.744 -20.217 1.00 91.94 82 SER A O 1
ATOM 611 N N . ILE A 1 83 ? 18.492 -2.808 -19.645 1.00 91.31 83 ILE A N 1
ATOM 612 C CA . ILE A 1 83 ? 19.298 -3.511 -20.653 1.00 91.31 83 ILE A CA 1
ATOM 613 C C . ILE A 1 83 ? 18.737 -3.259 -22.056 1.00 91.31 83 ILE A C 1
ATOM 615 O O . ILE A 1 83 ? 19.507 -2.940 -22.962 1.00 91.31 83 ILE A O 1
ATOM 619 N N . LEU A 1 84 ? 17.416 -3.363 -22.238 1.00 91.44 84 LEU A N 1
ATOM 620 C CA . LEU A 1 84 ? 16.770 -3.145 -23.538 1.00 91.44 84 LEU A CA 1
ATOM 621 C C . LEU A 1 84 ? 16.922 -1.705 -24.044 1.00 91.44 84 LEU A C 1
ATOM 623 O O . LEU A 1 84 ? 17.094 -1.489 -25.240 1.00 91.44 84 LEU A O 1
ATOM 627 N N . GLU A 1 85 ? 16.902 -0.730 -23.139 1.00 92.75 85 GLU A N 1
ATOM 628 C CA . GLU A 1 85 ? 17.069 0.691 -23.458 1.00 92.75 85 GLU A CA 1
ATOM 629 C C . GLU A 1 85 ? 18.537 1.096 -23.685 1.00 92.75 85 GLU A C 1
ATOM 631 O O . GLU A 1 85 ? 18.818 2.248 -24.006 1.00 92.75 85 GLU A O 1
ATOM 636 N N . GLY A 1 86 ? 19.495 0.174 -23.518 1.00 83.19 86 GLY A N 1
ATOM 637 C CA . GLY A 1 86 ? 20.926 0.475 -23.646 1.00 83.19 86 GLY A CA 1
ATOM 638 C C . GLY A 1 86 ? 21.479 1.349 -22.513 1.00 83.19 86 GLY A C 1
ATOM 639 O O . GLY A 1 86 ? 22.592 1.866 -22.611 1.00 83.19 86 GLY A O 1
ATOM 640 N N . ASN A 1 87 ? 20.725 1.492 -21.420 1.00 82.25 87 ASN A N 1
ATOM 641 C CA . ASN A 1 87 ? 21.088 2.281 -20.243 1.00 82.25 87 ASN A CA 1
ATOM 642 C C . ASN A 1 87 ? 22.028 1.522 -19.287 1.00 82.25 87 ASN A C 1
ATOM 644 O O . ASN A 1 87 ? 22.528 2.087 -18.313 1.00 82.25 87 ASN A O 1
ATOM 648 N N . CYS A 1 88 ? 22.311 0.248 -19.569 1.00 65.94 88 CYS A N 1
ATOM 649 C CA . CYS A 1 88 ? 23.215 -0.572 -18.775 1.00 65.94 88 CYS A CA 1
ATOM 650 C C . CYS A 1 88 ? 24.671 -0.381 -19.237 1.00 65.94 88 CYS A C 1
ATOM 652 O O . CYS A 1 88 ? 25.097 -0.941 -20.246 1.00 65.94 88 CYS A O 1
ATOM 654 N N . ARG A 1 89 ? 25.464 0.391 -18.482 1.00 67.00 89 ARG A N 1
ATOM 655 C CA . ARG A 1 89 ? 26.931 0.351 -18.598 1.00 67.00 89 ARG A CA 1
ATOM 656 C C . ARG A 1 89 ? 27.437 -0.819 -17.760 1.00 67.00 89 ARG A C 1
ATOM 658 O O . ARG A 1 89 ? 27.161 -0.864 -16.565 1.00 67.00 89 ARG A O 1
ATOM 665 N N . ALA A 1 90 ? 28.136 -1.764 -18.389 1.00 61.28 90 ALA A N 1
ATOM 666 C CA . ALA A 1 90 ? 28.883 -2.779 -17.653 1.00 61.28 90 ALA A CA 1
ATOM 667 C C . ALA A 1 90 ? 29.837 -2.067 -16.677 1.00 61.28 90 ALA A C 1
ATOM 669 O O . ALA A 1 90 ? 30.527 -1.129 -17.087 1.00 61.28 90 ALA A O 1
ATOM 670 N N . LEU A 1 91 ? 29.788 -2.463 -15.400 1.00 57.53 91 LEU A N 1
ATOM 671 C CA . LEU A 1 91 ? 30.770 -2.062 -14.390 1.00 57.53 91 LEU A CA 1
ATOM 672 C C . LEU A 1 91 ? 32.172 -2.522 -14.799 1.00 57.53 91 LEU A C 1
ATOM 674 O O . LEU A 1 91 ? 32.280 -3.655 -15.325 1.00 57.53 91 LEU A O 1
#

pLDDT: mean 87.26, std 10.1, range [51.19, 97.25]